Protein AF-A0A533WGG8-F1 (afdb_monomer_lite)

Foldseek 3Di:
DDDDDPPDDDAPPDPDDDPDVPVVCVVVVWDFCVVVVVLDPDDDPCRVVCVVGTDDPVVVLSVCLVVQHEDEAEDEDELPDADDPVNVVSLSVQQVSCVSHPRYAYEYEHAPVCCCVPPVQDPVSSVVSLVNSVVVSVVVPDDPVRYDYDYCVPPVVNVVVCVVCCVVADPVNCVVRHD

Radius of gyration: 18.45 Å; chains: 1; bounding box: 40×40×56 Å

Sequence (179 aa):
MEREEEGQRLD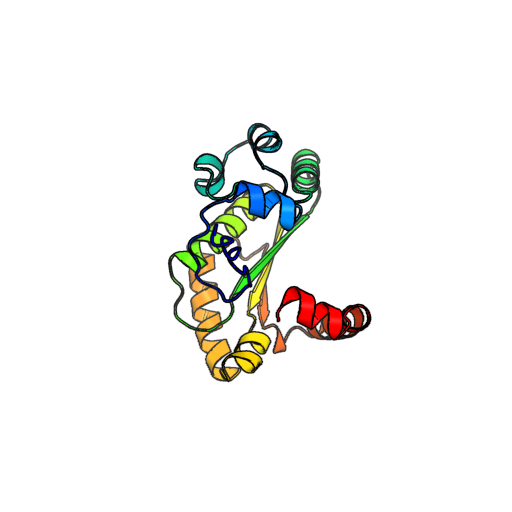PWGSGVIKDYGRLQSEFGIEGIDRLLPRFKKLSPHLSRGIDFGQRDLGRILDAVDSNKPFAVMSGIKPEGTFHLGNKMTADDMVFFQSLSGKTTVFYAIADVEAYCDNGISFQESSKMAVQNVADILALGLDPERTVAYMQSEEMRVMRLMTIFSRGITNNMLRAIYG

Structure (mmCIF, N/CA/C/O backbone):
data_AF-A0A533WGG8-F1
#
_entry.id   AF-A0A533WGG8-F1
#
loop_
_atom_site.group_PDB
_atom_site.id
_atom_site.type_symbol
_atom_site.label_atom_id
_atom_site.label_alt_id
_atom_site.label_comp_id
_atom_site.label_asym_id
_atom_site.label_entity_id
_atom_site.label_seq_id
_atom_site.pdbx_PDB_ins_code
_atom_site.Cartn_x
_atom_site.Cartn_y
_atom_site.Cartn_z
_atom_site.occupancy
_atom_site.B_iso_or_equiv
_atom_site.auth_seq_id
_atom_site.auth_comp_id
_atom_site.auth_asym_id
_atom_site.auth_atom_id
_atom_site.pdbx_PDB_model_num
ATOM 1 N N . MET A 1 1 ? -14.343 -26.532 -37.940 1.00 34.66 1 MET A N 1
ATOM 2 C CA . MET A 1 1 ? -13.031 -26.258 -37.323 1.00 34.66 1 MET A CA 1
ATOM 3 C C . MET A 1 1 ? -13.243 -25.105 -36.373 1.00 34.66 1 MET A C 1
ATOM 5 O O . MET A 1 1 ? -13.290 -23.959 -36.802 1.00 34.66 1 MET A O 1
ATOM 9 N N . GLU A 1 2 ? -13.536 -25.450 -35.126 1.00 34.50 2 GLU A N 1
ATOM 10 C CA . GLU A 1 2 ? -13.663 -24.503 -34.024 1.00 34.50 2 GLU A CA 1
ATOM 11 C C . GLU A 1 2 ? -12.277 -23.898 -33.788 1.00 34.50 2 GLU A C 1
ATOM 13 O O . GLU A 1 2 ? -11.296 -24.626 -33.644 1.00 34.50 2 GLU A O 1
ATOM 18 N N . ARG A 1 3 ? -12.172 -22.568 -33.862 1.00 35.09 3 ARG A N 1
ATOM 19 C CA . ARG A 1 3 ? -10.991 -21.866 -33.362 1.00 35.09 3 ARG A CA 1
ATOM 20 C C . ARG A 1 3 ? -11.066 -21.958 -31.846 1.00 35.09 3 ARG A C 1
ATOM 22 O O . ARG A 1 3 ? -12.004 -21.421 -31.266 1.00 35.09 3 ARG A O 1
ATOM 29 N N . GLU A 1 4 ? -10.110 -22.653 -31.244 1.00 37.16 4 GLU A N 1
ATOM 30 C CA . GLU A 1 4 ? -9.845 -22.561 -29.813 1.00 37.16 4 GLU A CA 1
ATOM 31 C C . GLU A 1 4 ? -9.681 -21.076 -29.460 1.00 37.16 4 GLU A C 1
ATOM 33 O O . GLU A 1 4 ? -8.875 -20.367 -30.068 1.00 37.16 4 GLU A O 1
ATOM 38 N N . GLU A 1 5 ? -10.510 -20.580 -28.542 1.00 41.66 5 GLU A N 1
ATOM 39 C CA . GLU A 1 5 ? -10.310 -19.267 -27.941 1.00 41.66 5 GLU A CA 1
ATOM 40 C C . GLU A 1 5 ? -8.980 -19.312 -27.184 1.00 41.66 5 GLU A C 1
ATOM 42 O O . GLU A 1 5 ? -8.877 -19.944 -26.132 1.00 41.66 5 GLU A O 1
ATOM 47 N N . GLU A 1 6 ? -7.944 -18.672 -27.734 1.00 44.72 6 GLU A N 1
ATOM 48 C CA . GLU A 1 6 ? -6.709 -18.396 -27.004 1.00 44.72 6 GLU A CA 1
ATOM 49 C C . GLU A 1 6 ? -7.085 -17.683 -25.699 1.00 44.72 6 GLU A C 1
ATOM 51 O O . GLU A 1 6 ? -7.556 -16.542 -25.701 1.00 44.72 6 GLU A O 1
ATOM 56 N N . GLY A 1 7 ? -6.938 -18.391 -24.575 1.00 50.72 7 GLY A N 1
ATOM 57 C CA . GLY A 1 7 ? -7.193 -17.839 -23.251 1.00 50.72 7 GLY A CA 1
ATOM 58 C C . GLY A 1 7 ? -6.365 -16.573 -23.058 1.00 50.72 7 GLY A C 1
ATOM 59 O O . GLY A 1 7 ? -5.171 -16.564 -23.358 1.00 50.72 7 GLY A O 1
ATOM 60 N N . GLN A 1 8 ? -7.001 -15.496 -22.587 1.00 57.56 8 GLN A N 1
ATOM 61 C CA . GLN A 1 8 ? -6.309 -14.238 -22.313 1.00 57.56 8 GLN A CA 1
ATOM 62 C C . GLN A 1 8 ? -5.118 -14.503 -21.387 1.00 57.56 8 GLN A C 1
ATOM 64 O O . GLN A 1 8 ? -5.293 -14.956 -20.258 1.00 57.56 8 GLN A O 1
ATOM 69 N N . ARG A 1 9 ? -3.905 -14.234 -21.881 1.00 57.06 9 ARG A N 1
ATOM 70 C CA . ARG A 1 9 ? -2.686 -14.278 -21.075 1.00 57.06 9 ARG A CA 1
ATOM 71 C C . ARG A 1 9 ? -2.754 -13.131 -20.070 1.00 57.06 9 ARG A C 1
ATOM 73 O O . ARG A 1 9 ? -2.824 -11.970 -20.466 1.00 57.06 9 ARG A O 1
ATOM 80 N N . LEU A 1 10 ? -2.795 -13.479 -18.789 1.00 58.72 10 LEU A N 1
ATOM 81 C CA . LEU A 1 10 ? -2.826 -12.537 -17.676 1.00 58.72 10 LEU A CA 1
ATOM 82 C C . LEU A 1 10 ? -1.419 -12.441 -17.094 1.00 58.72 10 LEU A C 1
ATOM 84 O O . LEU A 1 10 ? -0.864 -13.449 -16.661 1.00 58.72 10 LEU A O 1
ATOM 88 N N . ASP A 1 11 ? -0.854 -11.241 -17.092 1.00 63.72 11 ASP A N 1
ATOM 89 C CA . ASP A 1 11 ? 0.426 -10.936 -16.462 1.00 63.72 11 ASP A CA 1
ATOM 90 C C . ASP A 1 11 ? 0.361 -9.549 -15.787 1.00 63.72 11 ASP A C 1
ATOM 92 O O . ASP A 1 11 ? -0.557 -8.776 -16.079 1.00 63.72 11 ASP A O 1
ATOM 96 N N . PRO A 1 12 ? 1.285 -9.227 -14.861 1.00 53.12 12 PRO A N 1
ATOM 97 C CA . PRO A 1 12 ? 1.276 -7.958 -14.125 1.00 53.12 12 PRO A CA 1
ATOM 98 C C . PRO A 1 12 ? 1.412 -6.686 -14.980 1.00 53.12 12 PRO A C 1
ATOM 100 O O . PRO A 1 12 ? 1.181 -5.595 -14.461 1.00 53.12 12 PRO A O 1
ATOM 103 N N . TRP A 1 13 ? 1.783 -6.803 -16.259 1.00 56.91 13 TRP A N 1
ATOM 104 C CA . TRP A 1 13 ? 2.036 -5.680 -17.168 1.00 56.91 13 TRP A CA 1
ATOM 105 C C . TRP A 1 13 ? 1.001 -5.580 -18.308 1.00 56.91 13 TRP A C 1
ATOM 107 O O . TRP A 1 13 ? 0.988 -4.599 -19.056 1.00 56.91 13 TRP A O 1
ATOM 117 N N . GLY A 1 14 ? 0.120 -6.573 -18.452 1.00 52.94 14 GLY A N 1
ATOM 118 C CA . GLY A 1 14 ? -0.908 -6.650 -19.484 1.00 52.94 14 GLY A CA 1
ATOM 119 C C . GLY A 1 14 ? -2.149 -5.801 -19.181 1.00 52.94 14 GLY A C 1
ATOM 120 O O . GLY A 1 14 ? -2.666 -5.787 -18.069 1.00 52.94 14 GLY A O 1
ATOM 121 N N . SER A 1 15 ? -2.687 -5.124 -20.201 1.00 53.47 15 SER A N 1
ATOM 122 C CA . SER A 1 15 ? -3.882 -4.257 -20.116 1.00 53.47 15 SER A CA 1
ATOM 123 C C . SER A 1 15 ? -5.152 -4.879 -20.722 1.00 53.47 15 SER A C 1
ATOM 125 O O . SER A 1 15 ? -6.102 -4.176 -21.076 1.00 53.47 15 SER A O 1
ATOM 127 N N . GLY A 1 16 ? -5.178 -6.207 -20.880 1.00 56.03 16 GLY A N 1
ATOM 128 C CA . GLY A 1 16 ? -6.299 -6.924 -21.488 1.00 56.03 16 GLY A CA 1
ATOM 129 C C . GLY A 1 16 ? -7.607 -6.757 -20.708 1.00 56.03 16 GLY A C 1
ATOM 130 O O . GLY A 1 16 ? -7.638 -6.876 -19.486 1.00 56.03 16 GLY A O 1
ATOM 131 N N . VAL A 1 17 ? -8.716 -6.513 -21.417 1.00 55.19 17 VAL A N 1
ATOM 132 C CA . VAL A 1 17 ? -10.057 -6.458 -20.812 1.00 55.19 17 VAL A CA 1
ATOM 133 C C . VAL A 1 17 ? -10.456 -7.863 -20.363 1.00 55.19 17 VAL A C 1
ATOM 135 O O . VAL A 1 17 ? -10.825 -8.687 -21.202 1.00 55.19 17 VAL A O 1
ATOM 138 N N . ILE A 1 18 ? -10.393 -8.125 -19.057 1.00 62.53 18 ILE A N 1
ATOM 139 C CA . ILE A 1 18 ? -10.826 -9.387 -18.447 1.00 62.53 18 ILE A CA 1
ATOM 140 C C . ILE A 1 18 ? -12.335 -9.532 -18.648 1.00 62.53 18 ILE A C 1
ATOM 142 O O . ILE A 1 18 ? -13.117 -8.722 -18.154 1.00 62.53 18 ILE A O 1
ATOM 146 N N . LYS A 1 19 ? -12.753 -10.561 -19.389 1.00 62.44 19 LYS A N 1
ATOM 147 C CA . LYS A 1 19 ? -14.180 -10.845 -19.625 1.00 62.44 19 LYS A CA 1
ATOM 148 C C . LYS A 1 19 ? -14.774 -11.850 -18.639 1.00 62.44 19 LYS A C 1
ATOM 150 O O . LYS A 1 19 ? -15.984 -11.836 -18.439 1.00 62.44 19 LYS A O 1
ATOM 155 N N . ASP A 1 20 ? -13.943 -12.693 -18.026 1.00 75.38 20 ASP A N 1
ATOM 156 C CA . ASP A 1 20 ? -14.380 -13.751 -17.111 1.00 75.38 20 ASP A CA 1
ATOM 157 C C . ASP A 1 20 ? -13.583 -13.719 -15.799 1.00 75.38 20 ASP A C 1
ATOM 159 O O . ASP A 1 20 ? -12.520 -14.326 -15.653 1.00 75.38 20 ASP A O 1
ATOM 163 N N . TYR A 1 21 ? -14.121 -12.988 -14.823 1.00 72.88 21 TYR A N 1
ATOM 164 C CA . TYR A 1 21 ? -13.558 -12.911 -13.476 1.00 72.88 21 TYR A CA 1
ATOM 165 C C . TYR A 1 21 ? -13.711 -14.221 -12.684 1.00 72.88 21 TYR A C 1
ATOM 167 O O . TYR A 1 21 ? -12.917 -14.467 -11.777 1.00 72.88 21 TYR A O 1
ATOM 175 N N . GLY A 1 22 ? -14.681 -15.079 -13.025 1.00 73.25 22 GLY A N 1
ATOM 176 C CA . GLY A 1 22 ? -14.893 -16.361 -12.346 1.00 73.25 22 GLY A CA 1
ATOM 177 C C . GLY A 1 22 ? -13.788 -17.363 -12.676 1.00 73.25 22 GLY A C 1
ATOM 178 O O . GLY A 1 22 ? -13.237 -18.014 -11.785 1.00 73.25 22 GLY A O 1
ATOM 179 N N . ARG A 1 23 ? -13.382 -17.414 -13.948 1.00 77.06 23 ARG A N 1
ATOM 180 C CA . ARG A 1 23 ? -12.196 -18.165 -14.374 1.00 77.06 23 ARG A CA 1
ATOM 181 C C . ARG A 1 23 ? -10.938 -17.671 -13.654 1.00 77.06 23 ARG A C 1
ATOM 183 O O . ARG A 1 23 ? -10.202 -18.485 -13.098 1.00 77.06 23 ARG A O 1
ATOM 190 N N . LEU A 1 24 ? -10.749 -16.354 -13.578 1.00 76.38 24 LEU A N 1
ATOM 191 C CA . LEU A 1 24 ? -9.604 -15.722 -12.914 1.00 76.38 24 LEU A CA 1
ATOM 192 C C . LEU A 1 24 ? -9.538 -16.079 -11.420 1.00 76.38 24 LEU A C 1
ATOM 194 O O . LEU A 1 24 ? -8.477 -16.423 -10.905 1.00 76.38 24 LEU A O 1
ATOM 198 N N . GLN A 1 25 ? -10.681 -16.094 -10.732 1.00 79.94 25 GLN A N 1
ATOM 199 C CA . GLN A 1 25 ? -10.755 -16.541 -9.341 1.00 79.94 25 GLN A CA 1
ATOM 200 C C . GLN A 1 25 ? -10.288 -17.989 -9.165 1.00 79.94 25 GLN A C 1
ATOM 202 O O . GLN A 1 25 ? -9.516 -18.280 -8.250 1.00 79.94 25 GLN A O 1
ATOM 207 N N . SER A 1 26 ? -10.716 -18.887 -10.056 1.00 80.62 26 SER A N 1
ATOM 208 C CA . SER A 1 26 ? -10.339 -20.301 -9.990 1.00 80.62 26 SER A CA 1
ATOM 209 C C . SER A 1 26 ? -8.856 -20.539 -10.291 1.00 80.62 26 SER A C 1
ATOM 211 O O . SER A 1 26 ? -8.200 -21.276 -9.557 1.00 80.62 26 SER A O 1
ATOM 213 N N . GLU A 1 27 ? -8.308 -19.877 -11.314 1.00 82.75 27 GLU A N 1
ATOM 214 C CA . GLU A 1 27 ? -6.916 -20.052 -11.743 1.00 82.75 27 GLU A CA 1
ATOM 215 C C . GLU A 1 27 ? -5.931 -19.475 -10.720 1.00 82.75 27 GLU A C 1
ATOM 217 O O . GLU A 1 27 ? -4.918 -20.100 -10.409 1.00 82.75 27 GLU A O 1
ATOM 222 N N . PHE A 1 28 ? -6.247 -18.313 -10.142 1.00 83.25 28 PHE A N 1
ATOM 223 C CA . PHE A 1 28 ? -5.375 -17.644 -9.176 1.00 83.25 28 PHE A CA 1
ATOM 224 C C . PHE A 1 28 ? -5.661 -18.028 -7.721 1.00 83.25 28 PHE A C 1
ATOM 226 O O . PHE A 1 28 ? -4.972 -17.536 -6.826 1.00 83.25 28 PHE A O 1
ATOM 233 N N . GLY A 1 29 ? -6.645 -18.897 -7.455 1.00 85.75 29 GLY A N 1
ATOM 234 C CA . GLY A 1 29 ? -7.040 -19.287 -6.099 1.00 85.75 29 GLY A CA 1
ATOM 235 C C . GLY A 1 29 ? -7.467 -18.082 -5.258 1.00 85.75 29 GLY A C 1
ATOM 236 O O . GLY A 1 29 ? -6.942 -17.872 -4.158 1.00 85.75 29 GLY A O 1
ATOM 237 N N . ILE A 1 30 ? -8.334 -17.244 -5.827 1.00 90.56 30 ILE A N 1
ATOM 238 C CA . ILE A 1 30 ? -8.921 -16.060 -5.195 1.00 90.56 30 ILE A CA 1
ATOM 239 C C . ILE A 1 30 ? -10.349 -16.416 -4.791 1.00 90.56 30 ILE A C 1
ATOM 241 O O . ILE A 1 30 ? -11.155 -16.846 -5.613 1.00 90.56 30 ILE A O 1
ATOM 245 N N . GLU A 1 31 ? -10.674 -16.225 -3.520 1.00 92.50 31 GLU A N 1
ATOM 246 C CA . GLU A 1 31 ? -12.014 -16.472 -3.001 1.00 92.50 31 GLU A CA 1
ATOM 247 C C . GLU A 1 31 ? -12.896 -15.232 -3.172 1.00 92.50 31 GLU A C 1
ATOM 249 O O . GLU A 1 31 ? -12.423 -14.102 -3.058 1.00 92.50 31 GLU A O 1
ATOM 254 N N . GLY A 1 32 ? -14.196 -15.429 -3.396 1.00 92.69 32 GLY A N 1
ATOM 255 C CA . GLY A 1 32 ? -15.164 -14.333 -3.390 1.00 92.69 32 GLY A CA 1
ATOM 256 C C . GLY A 1 32 ? -15.296 -13.694 -2.005 1.00 92.69 32 GLY A C 1
ATOM 257 O O . GLY A 1 32 ? -15.263 -14.378 -0.976 1.00 92.69 32 GLY A O 1
ATOM 258 N N . ILE A 1 33 ? -15.463 -12.374 -1.969 1.00 94.44 33 ILE A N 1
ATOM 259 C CA . ILE A 1 33 ? -15.568 -11.620 -0.714 1.00 94.44 33 ILE A CA 1
ATOM 260 C C . ILE A 1 33 ? -16.970 -11.652 -0.086 1.00 94.44 33 ILE A C 1
ATOM 262 O O . ILE A 1 33 ? -17.119 -11.287 1.079 1.00 94.44 33 ILE A O 1
ATOM 266 N N . ASP A 1 34 ? -17.997 -12.118 -0.809 1.00 93.31 34 ASP A N 1
ATOM 267 C CA . ASP A 1 34 ? -19.417 -12.002 -0.432 1.00 93.31 34 ASP A CA 1
ATOM 268 C C . ASP A 1 34 ? -19.722 -12.492 0.988 1.00 93.31 34 ASP A C 1
ATOM 270 O O . ASP A 1 34 ? -20.477 -11.868 1.733 1.00 93.31 34 ASP A O 1
ATOM 274 N N . ARG A 1 35 ? -19.084 -13.595 1.400 1.00 94.50 35 ARG A N 1
ATOM 275 C CA . ARG A 1 35 ? -19.265 -14.192 2.735 1.00 94.50 35 ARG A CA 1
ATOM 276 C C . ARG A 1 35 ? -18.703 -13.328 3.865 1.00 94.50 35 ARG A C 1
ATOM 278 O O . ARG A 1 35 ? -19.107 -13.492 5.013 1.00 94.50 35 ARG A O 1
ATOM 285 N N . LEU A 1 36 ? -17.763 -12.439 3.556 1.00 96.25 36 LEU A N 1
ATOM 286 C CA . LEU A 1 36 ? -17.097 -11.562 4.515 1.00 96.25 36 LEU A CA 1
ATOM 287 C C . LEU A 1 36 ? -17.729 -10.168 4.573 1.00 96.25 36 LEU A C 1
ATOM 289 O O . LEU A 1 36 ? -17.598 -9.513 5.605 1.00 96.25 36 LEU A O 1
ATOM 293 N N . LEU A 1 37 ? -18.446 -9.725 3.531 1.00 96.19 37 LEU A N 1
ATOM 294 C CA . LEU A 1 37 ? -19.082 -8.399 3.494 1.00 96.19 37 LEU A CA 1
ATOM 295 C C . LEU A 1 37 ? -19.929 -8.088 4.747 1.00 96.19 37 LEU A C 1
ATOM 297 O O . LEU A 1 37 ? -19.756 -7.001 5.301 1.00 96.19 37 LEU A O 1
ATOM 301 N N . PRO A 1 38 ? -20.764 -9.010 5.278 1.00 96.50 38 PRO A N 1
ATOM 302 C CA . PRO A 1 38 ? -21.565 -8.735 6.475 1.00 96.50 38 PRO A CA 1
ATOM 303 C C . PRO A 1 38 ? -20.751 -8.512 7.757 1.00 96.50 38 PRO A C 1
ATOM 305 O O . PRO A 1 38 ? -21.294 -8.012 8.739 1.00 96.50 38 PRO A O 1
ATOM 308 N N . ARG A 1 39 ? -19.465 -8.892 7.783 1.00 95.94 39 ARG A N 1
ATOM 309 C CA . ARG A 1 39 ? -18.590 -8.687 8.949 1.00 95.94 39 ARG A CA 1
ATOM 310 C C . ARG A 1 39 ? -18.077 -7.251 9.057 1.00 95.94 39 ARG A C 1
ATOM 312 O O . ARG A 1 39 ? -17.678 -6.827 10.138 1.00 95.94 39 ARG A O 1
ATOM 319 N N . PHE A 1 40 ? -18.071 -6.489 7.964 1.00 96.06 40 PHE A N 1
ATOM 320 C CA . PHE A 1 40 ? -17.633 -5.099 8.000 1.00 96.06 40 PHE A CA 1
ATOM 321 C C . PHE A 1 40 ? -18.701 -4.215 8.648 1.00 96.06 40 PHE A C 1
ATOM 323 O O . PHE A 1 40 ? -19.843 -4.165 8.200 1.00 96.06 40 PHE A O 1
ATOM 330 N N . LYS A 1 41 ? -18.308 -3.422 9.652 1.00 92.31 41 LYS A N 1
ATOM 331 C CA . LYS A 1 41 ? -19.193 -2.402 10.254 1.00 92.31 41 LYS A CA 1
ATOM 332 C C . LYS A 1 41 ? -19.612 -1.324 9.249 1.00 92.31 41 LYS A C 1
ATOM 334 O O . LYS A 1 41 ? -20.688 -0.747 9.366 1.00 92.31 41 LYS A O 1
ATOM 339 N N . LYS A 1 42 ? -18.734 -1.030 8.289 1.00 94.75 42 LYS A N 1
ATOM 340 C CA . LYS A 1 42 ? -18.945 -0.097 7.183 1.00 94.75 42 LYS A CA 1
ATOM 341 C C . LYS A 1 42 ? -18.147 -0.595 5.985 1.00 94.75 42 LYS A C 1
ATOM 343 O O . LYS A 1 42 ? -16.967 -0.901 6.131 1.00 94.75 42 LYS A O 1
ATOM 348 N N . LEU A 1 43 ? -18.781 -0.648 4.820 1.00 96.56 43 LEU A N 1
ATOM 349 C CA . LEU A 1 43 ? -18.121 -1.015 3.570 1.00 96.56 43 LEU A CA 1
ATOM 350 C C . LEU A 1 43 ? -17.458 0.204 2.925 1.00 96.56 43 LEU A C 1
ATOM 352 O O . LEU A 1 43 ? -17.992 1.317 2.991 1.00 96.56 43 LEU A O 1
ATOM 356 N N . SER A 1 44 ? -16.313 -0.014 2.275 1.00 96.81 44 SER A N 1
ATOM 357 C CA . SER A 1 44 ? -15.738 0.972 1.364 1.00 96.81 44 SER A CA 1
ATOM 358 C C . SER A 1 44 ? -16.616 1.105 0.107 1.00 96.81 44 SER A C 1
ATOM 360 O O . SER A 1 44 ? -17.405 0.203 -0.219 1.00 96.81 44 SER A O 1
ATOM 362 N N . PRO A 1 45 ? -16.499 2.211 -0.646 1.00 95.75 45 PRO A N 1
ATOM 363 C CA . PRO A 1 45 ? -17.141 2.326 -1.951 1.00 95.75 45 PRO A CA 1
ATOM 364 C C . PRO A 1 45 ? -16.726 1.221 -2.934 1.00 95.75 45 PRO A C 1
ATOM 366 O O . PRO A 1 45 ? -17.531 0.856 -3.786 1.00 95.75 45 PRO A O 1
ATOM 369 N N . HIS A 1 46 ? -15.509 0.681 -2.815 1.00 96.31 46 HIS A N 1
ATOM 370 C CA . HIS A 1 46 ? -15.018 -0.399 -3.672 1.00 96.31 46 HIS A CA 1
ATOM 371 C C . HIS A 1 46 ? -15.662 -1.743 -3.324 1.00 96.31 46 HIS A C 1
ATOM 373 O O . HIS A 1 46 ? -16.209 -2.405 -4.206 1.00 96.31 46 HIS A O 1
ATOM 379 N N . LEU A 1 47 ? -15.727 -2.083 -2.034 1.00 96.25 47 LEU A N 1
ATOM 380 C CA . LEU A 1 47 ? -16.389 -3.298 -1.553 1.00 96.25 47 LEU A CA 1
ATOM 381 C C . LEU A 1 47 ? -17.891 -3.287 -1.855 1.00 96.25 47 LEU A C 1
ATOM 383 O O . LEU A 1 47 ? -18.442 -4.250 -2.377 1.00 96.25 47 LEU A O 1
ATOM 387 N N . SER A 1 48 ? -18.570 -2.174 -1.561 1.00 95.62 48 SER A N 1
ATOM 388 C CA . SER A 1 48 ? -20.027 -2.061 -1.749 1.00 95.62 48 SER A CA 1
ATOM 389 C C . SER A 1 48 ? -20.478 -2.088 -3.213 1.00 95.62 48 SER A C 1
ATOM 391 O O . SER A 1 48 ? -21.641 -2.384 -3.478 1.00 95.62 48 SER A O 1
ATOM 393 N N . ARG A 1 49 ? -19.583 -1.786 -4.161 1.00 95.12 49 ARG A N 1
ATOM 394 C CA . ARG A 1 49 ? -19.866 -1.793 -5.606 1.00 95.12 49 ARG A CA 1
ATOM 395 C C . ARG A 1 49 ? -19.311 -3.020 -6.330 1.00 95.12 49 ARG A C 1
ATOM 397 O O . ARG A 1 49 ? -19.440 -3.088 -7.548 1.00 95.12 49 ARG A O 1
ATOM 404 N N . GLY A 1 50 ? -18.699 -3.960 -5.608 1.00 92.06 50 GLY A N 1
ATOM 405 C CA . GLY A 1 50 ? -18.081 -5.151 -6.196 1.00 92.06 50 GLY A CA 1
ATOM 406 C C . GLY A 1 50 ? -16.838 -4.854 -7.041 1.00 92.06 50 GLY A C 1
ATOM 407 O O . GLY A 1 50 ? -16.512 -5.636 -7.927 1.00 92.06 50 GLY A O 1
ATOM 408 N N . ILE A 1 51 ? -16.163 -3.727 -6.790 1.00 92.94 51 ILE A N 1
ATOM 409 C CA . ILE A 1 51 ? -14.856 -3.420 -7.391 1.00 92.94 51 ILE A CA 1
ATOM 410 C C . ILE A 1 51 ? -13.797 -4.323 -6.747 1.00 92.94 51 ILE A C 1
ATOM 412 O O . ILE A 1 51 ? -13.053 -5.000 -7.451 1.00 92.94 51 ILE A O 1
ATOM 416 N N . ASP A 1 52 ? -13.821 -4.413 -5.416 1.00 94.44 52 ASP A N 1
ATOM 417 C CA . ASP A 1 52 ? -13.037 -5.382 -4.653 1.00 94.44 52 ASP A CA 1
ATOM 418 C C . ASP A 1 52 ? -13.886 -6.634 -4.437 1.00 94.44 52 ASP A C 1
ATOM 420 O O . ASP A 1 52 ? -14.652 -6.727 -3.478 1.00 94.44 52 ASP A O 1
ATOM 424 N N . PHE A 1 53 ? -13.800 -7.587 -5.363 1.00 91.62 53 PHE A N 1
ATOM 425 C CA . PHE A 1 53 ? -14.632 -8.799 -5.354 1.00 91.62 53 PHE A CA 1
ATOM 426 C C . PHE A 1 53 ? -13.889 -10.055 -4.867 1.00 91.62 53 PHE A C 1
ATOM 428 O O . PHE A 1 53 ? -14.520 -11.070 -4.562 1.00 91.62 53 PHE A O 1
ATOM 435 N N . GLY A 1 54 ? -12.556 -10.010 -4.805 1.00 92.69 54 GLY A N 1
ATOM 436 C CA . GLY A 1 54 ? -11.695 -11.158 -4.527 1.00 92.69 54 GLY A CA 1
ATOM 437 C C . GLY A 1 54 ? -10.817 -10.973 -3.292 1.00 92.69 54 GLY A C 1
ATOM 438 O O . GLY A 1 54 ? -10.355 -9.872 -3.009 1.00 92.69 54 GLY A O 1
ATOM 439 N N . GLN A 1 55 ? -10.563 -12.055 -2.557 1.00 94.69 55 GLN A N 1
ATOM 440 C CA . GLN A 1 55 ? -9.728 -12.046 -1.358 1.00 94.69 55 GLN A CA 1
ATOM 441 C C . GLN A 1 55 ? -8.962 -13.359 -1.150 1.00 94.69 55 GLN A C 1
ATOM 443 O O . GLN A 1 55 ? -9.306 -14.401 -1.712 1.00 94.69 55 GLN A O 1
ATOM 448 N N . ARG A 1 56 ? -7.934 -13.307 -0.298 1.00 95.56 56 ARG A N 1
ATOM 449 C CA . ARG A 1 56 ? -7.2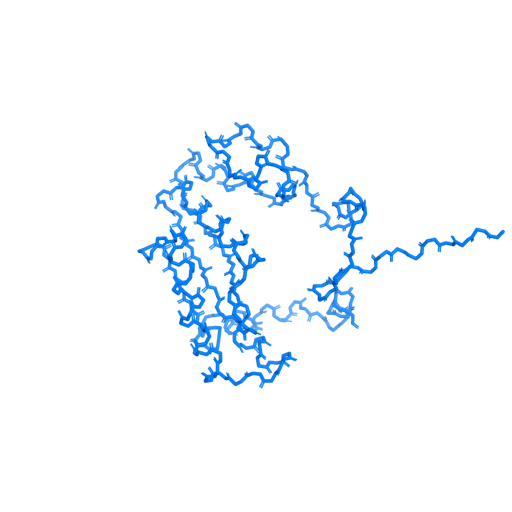69 -14.483 0.275 1.00 95.56 56 ARG A CA 1
ATOM 450 C C . ARG A 1 56 ? -7.012 -14.249 1.758 1.00 95.56 56 ARG A C 1
ATOM 452 O O . ARG A 1 56 ? -6.380 -13.260 2.117 1.00 95.56 56 ARG A O 1
ATOM 459 N N . ASP A 1 57 ? -7.474 -15.169 2.605 1.00 95.69 57 ASP A N 1
ATOM 460 C CA . ASP A 1 57 ? -7.295 -15.128 4.065 1.00 95.69 57 ASP A CA 1
ATOM 461 C C . ASP A 1 57 ? -7.770 -13.816 4.746 1.00 95.69 57 ASP A C 1
ATOM 463 O O . ASP A 1 57 ? -7.420 -13.549 5.899 1.00 95.69 57 ASP A O 1
ATOM 467 N N . LEU A 1 58 ? -8.625 -13.011 4.099 1.00 96.81 58 LEU A N 1
ATOM 468 C CA . LEU A 1 58 ? -9.100 -11.727 4.640 1.00 96.81 58 LEU A CA 1
ATOM 469 C C . LEU A 1 58 ? -9.875 -11.900 5.954 1.00 96.81 58 LEU A C 1
ATOM 471 O O . LEU A 1 58 ? -9.852 -11.024 6.819 1.00 96.81 58 LEU A O 1
ATOM 475 N N . GLY A 1 59 ? -10.488 -13.070 6.150 1.00 96.94 59 GLY A N 1
ATOM 476 C CA . GLY A 1 59 ? -11.106 -13.456 7.416 1.00 96.94 59 GLY A CA 1
ATOM 477 C C . GLY A 1 59 ? -10.164 -13.318 8.617 1.00 96.94 59 GLY A C 1
ATOM 478 O O . GLY A 1 59 ? -10.605 -12.844 9.657 1.00 96.94 59 GLY A O 1
ATOM 479 N N . ARG A 1 60 ? -8.861 -13.607 8.468 1.00 97.19 60 ARG A N 1
ATOM 480 C CA . ARG A 1 60 ? -7.873 -13.471 9.558 1.00 97.19 60 ARG A CA 1
ATOM 481 C C . ARG A 1 60 ? -7.668 -12.020 9.979 1.00 97.19 60 ARG A C 1
ATOM 483 O O . ARG A 1 60 ? -7.456 -11.740 11.157 1.00 97.19 60 ARG A O 1
ATOM 490 N N . ILE A 1 61 ? -7.729 -11.099 9.019 1.00 97.44 61 ILE A N 1
ATOM 491 C CA . ILE A 1 61 ? -7.646 -9.662 9.288 1.00 97.44 61 ILE A CA 1
ATOM 492 C C . ILE A 1 61 ? -8.908 -9.202 10.012 1.00 97.44 61 ILE A C 1
ATOM 494 O O . ILE A 1 61 ? -8.812 -8.501 11.015 1.00 97.44 61 ILE A O 1
ATOM 498 N N . LEU A 1 62 ? -10.084 -9.655 9.574 1.00 97.44 62 LEU A N 1
ATOM 499 C CA . LEU A 1 62 ? -11.345 -9.344 10.250 1.00 97.44 62 LEU A CA 1
ATOM 500 C C . LEU A 1 62 ? -11.400 -9.932 11.668 1.00 97.44 62 LEU A C 1
ATOM 502 O O . LEU A 1 62 ? -11.836 -9.249 12.587 1.00 97.44 62 LEU A O 1
ATOM 506 N N . ASP A 1 63 ? -10.863 -11.134 11.889 1.00 97.94 63 ASP A N 1
ATOM 507 C CA . ASP A 1 63 ? -10.722 -11.717 13.229 1.00 97.94 63 ASP A CA 1
ATOM 508 C C . ASP A 1 63 ? -9.795 -10.875 14.121 1.00 97.94 63 ASP A C 1
ATOM 510 O O . ASP A 1 63 ? -10.053 -10.707 15.319 1.00 97.94 63 ASP A O 1
ATOM 514 N N . ALA A 1 64 ? -8.717 -10.322 13.551 1.00 97.81 64 ALA A N 1
ATOM 515 C CA . ALA A 1 64 ? -7.821 -9.410 14.254 1.00 97.81 64 ALA A CA 1
ATOM 516 C C . ALA A 1 64 ? -8.516 -8.082 14.595 1.00 97.81 64 ALA A C 1
ATOM 518 O O . ALA A 1 64 ? -8.359 -7.600 15.717 1.00 97.81 64 ALA A O 1
ATOM 519 N N . VAL A 1 65 ? -9.323 -7.533 13.681 1.00 97.31 65 VAL A N 1
ATOM 520 C CA . VAL A 1 65 ? -10.160 -6.347 13.925 1.00 97.31 65 VAL A CA 1
ATOM 521 C C . VAL A 1 65 ? -11.146 -6.615 15.065 1.00 97.31 65 VAL A C 1
ATOM 523 O O . VAL A 1 65 ? -11.165 -5.863 16.041 1.00 97.31 65 VAL A O 1
ATOM 526 N N . ASP A 1 66 ? -11.898 -7.716 14.996 1.00 96.38 66 ASP A N 1
ATOM 527 C CA . ASP A 1 66 ? -12.905 -8.091 15.997 1.00 96.38 66 ASP A CA 1
ATOM 528 C C . ASP A 1 66 ? -12.279 -8.331 17.379 1.00 96.38 66 ASP A C 1
ATOM 530 O O . ASP A 1 66 ? -12.838 -7.947 18.406 1.00 96.38 66 ASP A O 1
ATOM 534 N N . SER A 1 67 ? -11.074 -8.906 17.407 1.00 96.94 67 SER A N 1
ATOM 535 C CA . SER A 1 67 ? -10.319 -9.178 18.637 1.00 96.94 67 SER A CA 1
ATOM 536 C C . SER A 1 67 ? -9.437 -8.010 19.100 1.00 96.94 67 SER A C 1
ATOM 538 O O . SER A 1 67 ? -8.662 -8.176 20.045 1.00 96.94 67 SER A O 1
ATOM 540 N N . ASN A 1 68 ? -9.491 -6.850 18.434 1.00 96.38 68 ASN A N 1
ATOM 541 C CA . ASN A 1 68 ? -8.619 -5.697 18.685 1.00 96.38 68 ASN A CA 1
ATOM 542 C C . ASN A 1 68 ? -7.118 -6.072 18.764 1.00 96.38 68 ASN A C 1
ATOM 544 O O . ASN A 1 68 ? -6.388 -5.650 19.672 1.00 96.38 68 ASN A O 1
ATOM 548 N N . LYS A 1 69 ? -6.656 -6.906 17.829 1.00 98.25 69 LYS A N 1
ATOM 549 C CA . LYS A 1 69 ? -5.253 -7.297 17.639 1.00 98.25 69 LYS A CA 1
ATOM 550 C C . LYS A 1 69 ? -4.608 -6.441 16.539 1.00 98.25 69 LYS A C 1
ATOM 552 O O . LYS A 1 69 ? -5.309 -5.984 15.638 1.00 98.25 69 LYS A O 1
ATOM 557 N N . PRO A 1 70 ? -3.288 -6.192 16.611 1.00 98.00 70 PRO A N 1
ATOM 558 C CA . PRO A 1 70 ? -2.588 -5.473 15.555 1.00 98.00 70 PRO A CA 1
ATOM 559 C C . PRO A 1 70 ? -2.549 -6.295 14.262 1.00 98.00 70 PRO A C 1
ATOM 561 O O . PRO A 1 70 ? -2.423 -7.521 14.299 1.00 98.00 70 PRO A O 1
ATOM 564 N N . PHE A 1 71 ? -2.610 -5.603 13.129 1.00 98.38 71 PHE A N 1
ATOM 565 C CA . PHE A 1 71 ? -2.335 -6.144 11.801 1.00 98.38 71 PHE A CA 1
ATOM 566 C C . PHE A 1 71 ? -1.685 -5.057 10.938 1.00 98.38 71 PHE A C 1
ATOM 568 O O . PHE A 1 71 ? -1.707 -3.875 11.291 1.00 98.38 71 PHE A O 1
ATOM 575 N N . ALA A 1 72 ? -1.084 -5.464 9.824 1.00 98.25 72 ALA A N 1
ATOM 576 C CA . ALA A 1 72 ? -0.429 -4.552 8.901 1.00 98.25 72 ALA A CA 1
ATOM 577 C C . ALA A 1 72 ? -1.184 -4.479 7.574 1.00 98.25 72 ALA A C 1
ATOM 579 O O . ALA A 1 72 ? -1.695 -5.488 7.089 1.00 98.25 72 ALA A O 1
ATOM 580 N N . VAL A 1 73 ? -1.210 -3.290 6.985 1.00 98.44 73 VAL A N 1
ATOM 581 C CA . VAL A 1 73 ? -1.612 -3.062 5.595 1.00 98.44 73 VAL A CA 1
ATOM 582 C C . VAL A 1 73 ? -0.351 -2.709 4.832 1.00 98.44 73 VAL A C 1
ATOM 584 O O . VAL A 1 73 ? 0.407 -1.848 5.270 1.00 98.44 73 VAL A O 1
ATOM 587 N N . MET A 1 74 ? -0.102 -3.369 3.709 1.00 97.69 74 MET A N 1
ATOM 588 C CA . MET A 1 74 ? 1.076 -3.098 2.897 1.00 97.69 74 MET A CA 1
ATOM 589 C C . MET A 1 74 ? 0.678 -2.996 1.436 1.00 97.69 74 MET A C 1
ATOM 591 O O . MET A 1 74 ? 0.048 -3.898 0.894 1.00 97.69 74 MET A O 1
ATOM 595 N N . SER A 1 75 ? 1.074 -1.893 0.822 1.00 97.38 75 SER A N 1
ATOM 596 C CA . SER A 1 75 ? 1.097 -1.715 -0.623 1.00 97.38 75 SER A CA 1
ATOM 597 C C . SER A 1 75 ? 2.140 -0.641 -0.930 1.00 97.38 75 SER A C 1
ATOM 599 O O . SER A 1 75 ? 2.944 -0.271 -0.068 1.00 97.38 75 SER A O 1
ATOM 601 N N . GLY A 1 76 ? 2.173 -0.148 -2.153 1.00 95.19 76 GLY A N 1
ATOM 602 C CA . GLY A 1 76 ? 3.170 0.817 -2.560 1.00 95.19 76 GLY A CA 1
ATOM 603 C C . GLY A 1 76 ? 2.874 1.412 -3.915 1.00 95.19 76 GLY A C 1
ATOM 604 O O . GLY A 1 76 ? 1.798 1.225 -4.481 1.00 95.19 76 GLY A O 1
ATOM 605 N N . ILE A 1 77 ? 3.862 2.129 -4.425 1.00 96.12 77 ILE A N 1
ATOM 606 C CA . ILE A 1 77 ? 3.815 2.737 -5.742 1.00 96.12 77 ILE A CA 1
ATOM 607 C C . ILE A 1 77 ? 5.176 2.610 -6.414 1.00 96.12 77 ILE A C 1
ATOM 609 O O . ILE A 1 77 ? 6.216 2.872 -5.801 1.00 96.12 77 ILE A O 1
ATOM 613 N N . LYS A 1 78 ? 5.166 2.227 -7.691 1.00 95.81 78 LYS A N 1
ATOM 614 C CA . LYS A 1 78 ? 6.331 2.364 -8.559 1.00 95.81 78 LYS A CA 1
ATOM 615 C C . LYS A 1 78 ? 6.384 3.813 -9.062 1.00 95.81 78 LYS A C 1
ATOM 617 O O . LYS A 1 78 ? 5.403 4.277 -9.649 1.00 95.81 78 LYS A O 1
ATOM 622 N N . PRO A 1 79 ? 7.476 4.557 -8.834 1.00 90.06 79 PRO A N 1
ATOM 623 C CA . PRO A 1 79 ? 7.593 5.935 -9.299 1.00 90.06 79 PRO A CA 1
ATOM 624 C C . PRO A 1 79 ? 7.834 5.979 -10.819 1.00 90.06 79 PRO A C 1
ATOM 626 O O . PRO A 1 79 ? 8.970 6.056 -11.270 1.00 90.06 79 PRO A O 1
ATOM 629 N N . GLU A 1 80 ? 6.758 5.920 -11.608 1.00 86.38 80 GLU A N 1
ATOM 630 C CA . GLU A 1 80 ? 6.798 5.948 -13.087 1.00 86.38 80 GLU A CA 1
ATOM 631 C C . GLU A 1 80 ? 5.983 7.113 -13.688 1.00 86.38 80 GLU A C 1
ATOM 633 O O . GLU A 1 80 ? 5.794 7.216 -14.897 1.00 86.38 80 GLU A O 1
ATOM 638 N N . GLY A 1 81 ? 5.482 8.028 -12.857 1.00 82.88 81 GLY A N 1
ATOM 639 C CA . GLY A 1 81 ? 4.704 9.163 -13.337 1.00 82.88 81 GLY A CA 1
ATOM 640 C C . GLY A 1 81 ? 3.888 9.854 -12.256 1.00 82.88 81 GLY A C 1
ATOM 641 O O . GLY A 1 81 ? 4.125 9.702 -11.056 1.00 82.88 81 GLY A O 1
ATOM 642 N N . THR A 1 82 ? 2.925 10.655 -12.708 1.00 87.25 82 THR A N 1
ATOM 643 C CA . THR A 1 82 ? 2.012 11.393 -11.833 1.00 87.25 82 THR A CA 1
ATOM 644 C C . THR A 1 82 ? 0.963 10.466 -11.231 1.00 87.25 82 THR A C 1
ATOM 646 O O . THR A 1 82 ? 0.417 9.596 -11.912 1.00 87.25 82 THR A O 1
ATOM 649 N N . PHE A 1 83 ? 0.634 10.698 -9.961 1.00 93.88 83 PHE A N 1
ATOM 650 C CA . PHE A 1 83 ? -0.444 10.003 -9.277 1.00 93.88 83 PHE A CA 1
ATOM 651 C C . PHE A 1 83 ? -1.780 10.204 -10.013 1.00 93.88 83 PHE A C 1
ATOM 653 O O . PHE A 1 83 ? -2.221 11.332 -10.234 1.00 93.88 83 PHE A O 1
ATOM 660 N N . HIS A 1 84 ? -2.436 9.110 -10.403 1.00 93.31 84 HIS A N 1
ATOM 661 C CA . HIS A 1 84 ? -3.692 9.139 -11.161 1.00 93.31 84 HIS A CA 1
ATOM 662 C C . HIS A 1 84 ? -4.789 8.297 -10.497 1.00 93.31 84 HIS A C 1
ATOM 664 O O . HIS A 1 84 ? -4.574 7.657 -9.470 1.00 93.31 84 HIS A O 1
ATOM 670 N N . LEU A 1 85 ? -5.978 8.238 -11.110 1.00 93.50 85 LEU A N 1
ATOM 671 C CA . LEU A 1 85 ? -7.144 7.545 -10.540 1.00 93.50 85 LEU A CA 1
ATOM 672 C C . LEU A 1 85 ? -6.918 6.048 -10.281 1.00 93.50 85 LEU A C 1
ATOM 674 O O . LEU A 1 85 ? -7.420 5.542 -9.287 1.00 93.50 85 LEU A O 1
ATOM 678 N N . GLY A 1 86 ? -6.123 5.361 -11.107 1.00 91.00 86 GLY A N 1
ATOM 679 C CA . GLY A 1 86 ? -5.686 3.988 -10.808 1.00 91.00 86 GLY A CA 1
ATOM 680 C C . GLY A 1 86 ? -4.944 3.874 -9.466 1.00 91.00 86 GLY A C 1
ATOM 681 O O . GLY A 1 86 ? -5.348 3.096 -8.612 1.00 91.00 86 GLY A O 1
ATOM 682 N N . ASN A 1 87 ? -3.935 4.718 -9.225 1.00 94.69 87 ASN A N 1
ATOM 683 C CA . ASN A 1 87 ? -3.194 4.750 -7.955 1.00 94.69 87 ASN A CA 1
ATOM 684 C C . ASN A 1 87 ? -4.101 5.127 -6.777 1.00 94.69 87 ASN A C 1
ATOM 686 O O . ASN A 1 87 ? -3.953 4.600 -5.675 1.00 94.69 87 ASN A O 1
ATOM 690 N N . LYS A 1 88 ? -5.078 6.010 -7.027 1.00 96.06 88 LYS A N 1
ATOM 691 C CA . LYS A 1 88 ? -6.079 6.397 -6.031 1.00 96.06 88 LYS A CA 1
ATOM 692 C C . LYS A 1 88 ? -6.871 5.194 -5.521 1.00 96.06 88 LYS A C 1
ATOM 694 O O . LYS A 1 88 ? -7.160 5.163 -4.334 1.00 96.06 88 LYS A O 1
ATOM 699 N N . MET A 1 89 ? -7.201 4.220 -6.373 1.00 96.00 89 MET A N 1
ATOM 700 C CA . MET A 1 89 ? -7.975 3.051 -5.942 1.00 96.00 89 MET A CA 1
ATOM 701 C C . MET A 1 89 ? -7.244 2.285 -4.835 1.00 96.00 89 MET A C 1
ATOM 703 O O . MET A 1 89 ? -7.768 2.152 -3.733 1.00 96.00 89 MET A O 1
ATOM 707 N N . THR A 1 90 ? -5.986 1.915 -5.080 1.00 96.06 90 THR A N 1
ATOM 708 C CA . THR A 1 90 ? -5.139 1.247 -4.083 1.00 96.06 90 THR A CA 1
ATOM 709 C C . THR A 1 90 ? -4.954 2.099 -2.825 1.00 96.06 90 THR A C 1
ATOM 711 O O . THR A 1 90 ? -5.004 1.581 -1.711 1.00 96.06 90 THR A O 1
ATOM 714 N N . ALA A 1 91 ? -4.756 3.412 -2.977 1.00 97.75 91 ALA A N 1
ATOM 715 C CA . ALA A 1 91 ? -4.619 4.326 -1.845 1.00 97.75 91 ALA A CA 1
ATOM 716 C C . ALA A 1 91 ? -5.890 4.397 -0.980 1.00 97.75 91 ALA A C 1
ATOM 718 O O . ALA A 1 91 ? -5.792 4.340 0.245 1.00 97.75 91 ALA A O 1
ATOM 719 N N . ASP A 1 92 ? -7.073 4.472 -1.596 1.00 98.12 92 ASP A N 1
ATOM 720 C CA . ASP A 1 92 ? -8.354 4.462 -0.885 1.00 98.12 92 ASP A CA 1
ATOM 721 C C . ASP A 1 92 ? -8.516 3.170 -0.069 1.00 98.12 92 ASP A C 1
ATOM 723 O O . ASP A 1 92 ? -8.980 3.224 1.073 1.00 98.12 92 ASP A O 1
ATOM 727 N N . ASP A 1 93 ? -8.085 2.024 -0.605 1.00 97.88 93 ASP A N 1
ATOM 728 C CA . ASP A 1 93 ? -8.138 0.748 0.114 1.00 97.88 93 ASP A CA 1
ATOM 729 C C . ASP A 1 93 ? -7.162 0.723 1.288 1.00 97.88 93 ASP A C 1
ATOM 731 O O . ASP A 1 93 ? -7.529 0.302 2.388 1.00 97.88 93 ASP A O 1
ATOM 735 N N . MET A 1 94 ? -5.944 1.246 1.115 1.00 98.44 94 MET A N 1
ATOM 736 C CA . MET A 1 94 ? -4.992 1.379 2.221 1.00 98.44 94 MET A CA 1
ATOM 737 C C . MET A 1 94 ? -5.565 2.228 3.360 1.00 98.44 94 MET A C 1
ATOM 739 O O . MET A 1 94 ? -5.516 1.811 4.520 1.00 98.44 94 MET A O 1
ATOM 743 N N . VAL A 1 95 ? -6.147 3.386 3.033 1.00 98.50 95 VAL A N 1
ATOM 744 C CA . VAL A 1 95 ? -6.794 4.285 4.002 1.00 98.50 95 VAL A CA 1
ATOM 745 C C . VAL A 1 95 ? -7.988 3.594 4.667 1.00 98.50 95 VAL A C 1
ATOM 747 O O . VAL A 1 95 ? -8.143 3.640 5.891 1.00 98.50 95 VAL A O 1
ATOM 750 N N . PHE A 1 96 ? -8.813 2.890 3.890 1.00 98.44 96 PHE A N 1
ATOM 751 C CA . PHE A 1 96 ? -9.953 2.147 4.414 1.00 98.44 96 PHE A CA 1
ATOM 752 C C . PHE A 1 96 ? -9.519 1.064 5.409 1.00 98.44 96 PHE A C 1
ATOM 754 O O . PHE A 1 96 ? -10.015 1.047 6.539 1.00 98.44 96 PHE A O 1
ATOM 761 N N . PHE A 1 97 ? -8.564 0.204 5.049 1.00 98.12 97 PHE A N 1
ATOM 762 C CA . PHE A 1 97 ? -8.079 -0.850 5.940 1.00 98.12 97 PHE A CA 1
ATOM 763 C C . PHE A 1 97 ? -7.346 -0.293 7.169 1.00 98.12 97 PHE A C 1
ATOM 765 O O . PHE A 1 97 ? -7.493 -0.840 8.266 1.00 98.12 97 PHE A O 1
ATOM 772 N N . GLN A 1 98 ? -6.631 0.830 7.036 1.00 98.38 98 GLN A N 1
ATOM 773 C CA . GLN A 1 98 ? -6.055 1.544 8.180 1.00 98.38 98 GLN A CA 1
ATOM 774 C C . GLN A 1 98 ? -7.136 1.999 9.171 1.00 98.38 98 GLN A C 1
ATOM 776 O O . GLN A 1 98 ? -6.940 1.914 10.385 1.00 98.38 98 GLN A O 1
ATOM 781 N N . SER A 1 99 ? -8.296 2.432 8.670 1.00 97.56 99 SER A N 1
ATOM 782 C CA . SER A 1 99 ? -9.405 2.914 9.500 1.00 97.56 99 SER A CA 1
ATOM 783 C C . SER A 1 99 ? -10.134 1.818 10.291 1.00 97.56 99 SER A C 1
ATOM 785 O O . SER A 1 99 ? -10.824 2.130 11.263 1.00 97.56 99 SER A O 1
ATOM 787 N N . LEU A 1 100 ? -9.975 0.536 9.929 1.00 97.38 100 LEU A N 1
ATOM 788 C CA . LEU A 1 100 ? -10.693 -0.566 10.587 1.00 97.38 100 LEU A CA 1
ATOM 789 C C . LEU A 1 100 ? -10.278 -0.780 12.050 1.00 97.38 100 LEU A C 1
ATOM 791 O O . LEU A 1 100 ? -11.058 -1.322 12.832 1.00 97.38 100 LEU A O 1
ATOM 795 N N . SER A 1 101 ? -9.063 -0.377 12.430 1.00 96.69 101 SER A N 1
ATOM 796 C CA . SER A 1 101 ? -8.561 -0.520 13.797 1.00 96.69 101 SER A CA 1
ATOM 797 C C . SER A 1 101 ? -7.549 0.565 14.152 1.00 96.69 101 SER A C 1
ATOM 799 O O . SER A 1 101 ? -6.705 0.955 13.349 1.00 96.69 101 SER A O 1
ATOM 801 N N . GLY A 1 102 ? -7.572 0.997 15.415 1.00 97.00 102 GLY A N 1
ATOM 802 C CA . GLY A 1 102 ? -6.547 1.867 15.998 1.00 97.00 102 GLY A CA 1
ATOM 803 C C . GLY A 1 102 ? -5.146 1.240 15.993 1.00 97.00 102 GLY A C 1
ATOM 804 O O . GLY A 1 102 ? -4.153 1.960 15.984 1.00 97.00 102 GLY A O 1
ATOM 805 N N . LYS A 1 103 ? -5.058 -0.098 15.952 1.00 97.75 103 LYS A N 1
ATOM 806 C CA . LYS A 1 103 ? -3.802 -0.868 16.019 1.00 97.75 103 LYS A CA 1
ATOM 807 C C . LYS A 1 103 ? -3.233 -1.264 14.655 1.00 97.75 103 LYS A C 1
ATOM 809 O O . LYS A 1 103 ? -2.300 -2.065 14.605 1.00 97.75 103 LYS A O 1
ATOM 814 N N . THR A 1 104 ? -3.810 -0.764 13.568 1.00 98.25 104 THR A N 1
ATOM 815 C CA . THR A 1 104 ? -3.298 -1.013 12.220 1.00 98.25 104 THR A CA 1
ATOM 816 C C . THR A 1 104 ? -2.021 -0.215 11.981 1.00 98.25 104 THR A C 1
ATOM 818 O O . THR A 1 104 ? -1.970 0.970 12.306 1.00 98.25 104 THR A O 1
ATOM 821 N N . THR A 1 105 ? -1.015 -0.840 11.372 1.00 98.56 105 THR A N 1
ATOM 822 C CA . THR A 1 105 ? 0.162 -0.144 10.830 1.00 98.56 105 THR A CA 1
ATOM 823 C C . THR A 1 105 ? 0.171 -0.266 9.316 1.00 98.56 105 THR A C 1
ATOM 825 O O . THR A 1 105 ? 0.034 -1.364 8.781 1.00 98.56 105 THR A O 1
ATOM 828 N N . VAL A 1 106 ? 0.341 0.853 8.622 1.00 98.75 106 VAL A N 1
ATOM 829 C CA . VAL A 1 106 ? 0.476 0.870 7.166 1.00 98.75 106 VAL A CA 1
ATOM 830 C C . VAL A 1 106 ? 1.951 0.902 6.783 1.00 98.75 106 VAL A C 1
ATOM 832 O O . VAL A 1 106 ? 2.729 1.656 7.358 1.00 98.75 106 VAL A O 1
ATOM 835 N N . PHE A 1 107 ? 2.331 0.108 5.790 1.00 98.56 107 PHE A N 1
ATOM 836 C CA . PHE A 1 107 ? 3.629 0.160 5.130 1.00 98.56 107 PHE A CA 1
ATOM 837 C C . PHE A 1 107 ? 3.413 0.600 3.683 1.00 98.56 107 PHE A C 1
ATOM 839 O O . PHE A 1 107 ? 2.747 -0.106 2.926 1.00 98.56 107 PHE A O 1
ATOM 846 N N . TYR A 1 108 ? 3.951 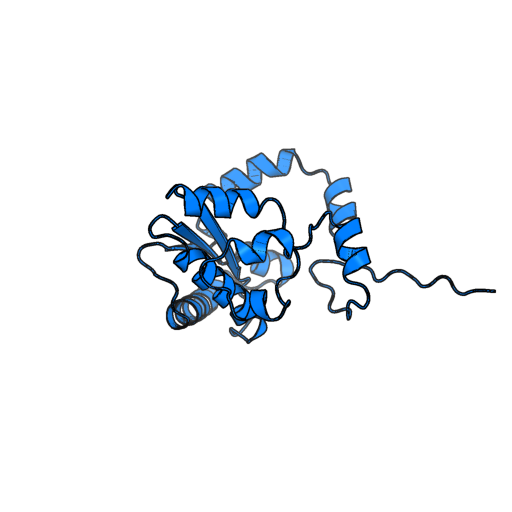1.764 3.319 1.00 98.38 108 TYR A N 1
ATOM 847 C CA . TYR A 1 108 ? 3.850 2.324 1.970 1.00 98.38 108 TYR A CA 1
ATOM 848 C C . TYR A 1 108 ? 5.221 2.290 1.292 1.00 98.38 108 TYR A C 1
ATOM 850 O O . TYR A 1 108 ? 6.110 3.080 1.615 1.00 98.38 108 TYR A O 1
ATOM 858 N N . ALA A 1 109 ? 5.409 1.327 0.393 1.00 97.94 109 ALA A N 1
ATOM 859 C CA . ALA A 1 109 ? 6.680 1.107 -0.288 1.00 97.94 109 ALA A CA 1
ATOM 860 C C . ALA A 1 109 ? 6.788 1.973 -1.549 1.00 97.94 109 ALA A C 1
ATOM 862 O O . ALA A 1 109 ? 5.929 1.905 -2.425 1.00 97.94 109 ALA A O 1
ATOM 863 N N . ILE A 1 110 ? 7.865 2.742 -1.683 1.00 97.94 110 ILE A N 1
ATOM 864 C CA . ILE A 1 110 ? 8.233 3.364 -2.955 1.00 97.94 110 ILE A CA 1
ATOM 865 C C . ILE A 1 110 ? 9.183 2.409 -3.676 1.00 97.94 110 ILE A C 1
ATOM 867 O O . ILE A 1 110 ? 10.330 2.246 -3.257 1.00 97.94 110 ILE A O 1
ATOM 871 N N . ALA A 1 111 ? 8.700 1.759 -4.734 1.00 97.38 111 ALA A N 1
ATOM 872 C CA . ALA A 1 111 ? 9.419 0.718 -5.470 1.00 97.38 111 ALA A CA 1
ATOM 873 C C . ALA A 1 111 ? 10.423 1.316 -6.476 1.00 97.38 111 ALA A C 1
ATOM 875 O O . ALA A 1 111 ? 10.324 1.149 -7.689 1.00 97.38 111 ALA A O 1
ATOM 876 N N . ASP A 1 112 ? 11.382 2.090 -5.975 1.00 97.44 112 ASP A N 1
ATOM 877 C CA . ASP A 1 112 ? 12.372 2.797 -6.788 1.00 97.44 112 ASP A CA 1
ATOM 878 C C . ASP A 1 112 ? 13.441 1.876 -7.396 1.00 97.44 112 ASP A C 1
ATOM 880 O O . ASP A 1 112 ? 13.992 2.200 -8.447 1.00 97.44 112 ASP A O 1
ATOM 884 N N . VAL A 1 113 ? 13.700 0.711 -6.790 1.00 97.06 113 VAL A N 1
ATOM 885 C CA . VAL A 1 113 ? 14.543 -0.338 -7.393 1.00 97.06 113 VAL A CA 1
ATOM 886 C C . VAL A 1 113 ? 13.843 -0.962 -8.600 1.00 97.06 113 VAL A C 1
ATOM 888 O O . VAL A 1 113 ? 14.485 -1.160 -9.626 1.00 97.06 113 VAL A O 1
ATOM 891 N N . GLU A 1 114 ? 12.535 -1.219 -8.508 1.00 95.56 114 GLU A N 1
ATOM 892 C CA . GLU A 1 114 ? 11.730 -1.703 -9.639 1.00 95.56 114 GLU A CA 1
ATOM 893 C C . GLU A 1 114 ? 11.726 -0.682 -10.785 1.00 95.56 114 GLU A C 1
ATOM 895 O O . GLU A 1 114 ? 12.064 -1.027 -11.912 1.00 95.56 114 GLU A O 1
ATOM 900 N N . ALA A 1 115 ? 11.457 0.595 -10.491 1.00 96.88 115 ALA A N 1
ATOM 901 C CA . ALA A 1 115 ? 11.501 1.665 -11.493 1.00 96.88 115 ALA A CA 1
ATOM 902 C C . ALA A 1 115 ? 12.878 1.796 -12.172 1.00 96.88 115 ALA A C 1
ATOM 904 O O . ALA A 1 115 ? 12.964 2.043 -13.378 1.00 96.88 115 ALA A O 1
ATOM 905 N N . TYR A 1 116 ? 13.965 1.606 -11.418 1.00 97.06 116 TYR A N 1
ATOM 906 C CA . TYR A 1 116 ? 15.312 1.590 -11.981 1.00 97.06 116 TYR A CA 1
ATOM 907 C C . TYR A 1 116 ? 15.540 0.381 -12.899 1.00 97.06 116 TYR A C 1
ATOM 909 O O . TYR A 1 116 ? 16.052 0.544 -14.005 1.00 97.06 116 TYR A O 1
ATOM 917 N N . CYS A 1 117 ? 15.161 -0.823 -12.464 1.00 95.00 117 CYS A N 1
ATOM 918 C CA . CYS A 1 117 ? 15.378 -2.058 -13.219 1.00 95.00 117 CYS A CA 1
ATOM 919 C C . CYS A 1 117 ? 14.524 -2.150 -14.491 1.00 95.00 117 CYS A C 1
ATOM 921 O O . CYS A 1 117 ? 15.050 -2.536 -15.534 1.00 95.00 117 CYS A O 1
ATOM 923 N N . ASP A 1 118 ? 13.246 -1.785 -14.412 1.00 93.25 118 ASP A N 1
ATOM 924 C CA . ASP A 1 118 ? 12.292 -1.962 -15.511 1.00 93.25 118 ASP A CA 1
ATOM 925 C C . ASP A 1 118 ? 12.340 -0.801 -16.507 1.00 93.25 118 ASP A C 1
ATOM 927 O O . ASP A 1 118 ? 12.260 -1.002 -17.720 1.00 93.25 118 ASP A O 1
ATOM 931 N N . ASN A 1 119 ? 12.476 0.428 -16.000 1.00 95.31 119 ASN A N 1
ATOM 932 C CA . ASN A 1 119 ? 12.306 1.647 -16.790 1.00 95.31 119 ASN A CA 1
ATOM 933 C C . ASN A 1 119 ? 13.582 2.499 -16.898 1.00 95.31 119 ASN A C 1
ATOM 935 O O . ASN A 1 119 ? 13.596 3.475 -17.648 1.00 95.31 119 ASN A O 1
ATOM 939 N N . GLY A 1 120 ? 14.648 2.168 -16.161 1.00 96.12 120 GLY A N 1
ATOM 940 C CA . GLY A 1 120 ? 15.883 2.957 -16.136 1.00 96.12 120 GLY A CA 1
ATOM 941 C C . GLY A 1 120 ? 15.755 4.308 -15.423 1.00 96.12 120 GLY A C 1
ATOM 942 O O . GLY A 1 120 ? 16.606 5.177 -15.618 1.00 96.12 120 GLY A O 1
ATOM 943 N N . ILE A 1 121 ? 14.710 4.508 -14.611 1.00 96.81 121 ILE A N 1
ATOM 944 C CA . ILE A 1 121 ? 14.477 5.760 -13.876 1.00 96.81 121 ILE A CA 1
ATOM 945 C C . ILE A 1 121 ? 15.504 5.875 -12.748 1.00 96.81 121 ILE A C 1
ATOM 947 O O . ILE A 1 121 ? 15.640 4.972 -11.922 1.00 96.81 121 ILE A O 1
ATOM 951 N N . SER A 1 122 ? 16.242 6.986 -12.691 1.00 97.50 122 SER A N 1
ATOM 952 C CA . SER A 1 122 ? 17.274 7.164 -11.666 1.00 97.50 122 SER A CA 1
ATOM 953 C C . SER A 1 122 ? 16.671 7.299 -10.263 1.00 97.50 122 SER A C 1
ATOM 955 O O . SER A 1 122 ? 15.600 7.878 -10.088 1.00 97.50 122 SER A O 1
ATOM 957 N N . PHE A 1 123 ? 17.392 6.867 -9.222 1.00 96.69 123 PHE A N 1
ATOM 958 C CA . PHE A 1 123 ? 16.939 7.048 -7.832 1.00 96.69 123 PHE A CA 1
ATOM 959 C C . PHE A 1 123 ? 16.665 8.517 -7.478 1.00 96.69 123 PHE A C 1
ATOM 961 O O . PHE A 1 123 ? 15.768 8.815 -6.692 1.00 96.69 123 PHE A O 1
ATOM 968 N N . GLN A 1 124 ? 17.393 9.454 -8.095 1.00 96.56 124 GLN A N 1
ATOM 969 C CA . GLN A 1 124 ? 17.159 10.884 -7.909 1.00 96.56 124 GLN A CA 1
ATOM 970 C C . GLN A 1 124 ? 15.810 11.329 -8.497 1.00 96.56 124 GLN A C 1
ATOM 972 O O . GLN A 1 124 ? 15.122 12.156 -7.898 1.00 96.56 124 GLN A O 1
ATOM 977 N N . GLU A 1 125 ? 15.426 10.811 -9.662 1.00 96.00 125 GLU A N 1
ATOM 978 C CA . GLU A 1 125 ? 14.114 11.074 -10.263 1.00 96.00 125 GLU A CA 1
ATOM 979 C C . GLU A 1 125 ? 12.999 10.389 -9.475 1.00 96.00 125 GLU A C 1
ATOM 981 O O . GLU A 1 125 ? 12.023 11.050 -9.112 1.00 96.00 125 GLU A O 1
ATOM 986 N N . SER A 1 126 ? 13.190 9.120 -9.110 1.00 96.81 126 SER A N 1
ATOM 987 C CA . SER A 1 126 ? 12.274 8.364 -8.254 1.00 96.81 126 SER A CA 1
ATOM 988 C C . SER A 1 126 ? 12.007 9.081 -6.934 1.00 96.81 126 SER A C 1
ATOM 990 O O . SER A 1 126 ? 10.855 9.208 -6.533 1.00 96.81 126 SER A O 1
ATOM 992 N N . SER A 1 127 ? 13.041 9.631 -6.288 1.00 95.44 127 SER A N 1
ATOM 993 C CA . SER A 1 127 ? 12.913 10.400 -5.043 1.00 95.44 127 SER A CA 1
ATOM 994 C C . SER A 1 127 ? 12.022 11.640 -5.206 1.00 95.44 127 SER A C 1
ATOM 996 O O . SER A 1 127 ? 11.168 11.906 -4.361 1.00 95.44 127 SER A O 1
ATOM 998 N N . LYS A 1 128 ? 12.134 12.370 -6.326 1.00 95.31 128 LYS A N 1
ATOM 999 C CA . LYS A 1 128 ? 11.257 13.524 -6.606 1.00 95.31 128 LYS A CA 1
ATOM 1000 C C . LYS A 1 128 ? 9.800 13.096 -6.764 1.00 95.31 128 LYS A C 1
ATOM 1002 O O . LYS A 1 128 ? 8.911 13.739 -6.210 1.00 95.31 128 LYS A O 1
ATOM 1007 N N . MET A 1 129 ? 9.554 12.007 -7.495 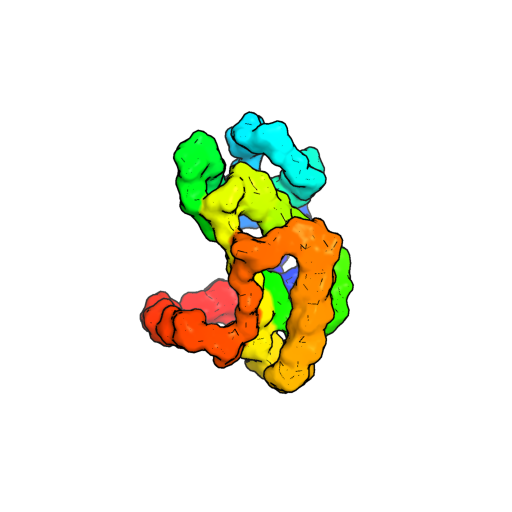1.00 95.81 129 MET A N 1
ATOM 1008 C CA . MET A 1 129 ? 8.204 11.464 -7.665 1.00 95.81 129 MET A CA 1
ATOM 1009 C C . MET A 1 129 ? 7.652 10.925 -6.343 1.00 95.81 129 MET A C 1
ATOM 1011 O O . MET A 1 129 ? 6.472 11.109 -6.054 1.00 95.81 129 MET A O 1
ATOM 1015 N N . ALA A 1 130 ? 8.489 10.300 -5.515 1.00 95.50 130 ALA A N 1
ATOM 1016 C CA . ALA A 1 130 ? 8.105 9.749 -4.222 1.00 95.50 130 ALA A CA 1
ATOM 1017 C C . ALA A 1 130 ? 7.479 10.810 -3.312 1.00 95.50 130 ALA A C 1
ATOM 1019 O O . ALA A 1 130 ? 6.425 10.567 -2.733 1.00 95.50 130 ALA A O 1
ATOM 1020 N N . VAL A 1 131 ? 8.079 12.005 -3.241 1.00 95.31 131 VAL A N 1
ATOM 1021 C CA . VAL A 1 131 ? 7.560 13.119 -2.430 1.00 95.31 131 VAL A CA 1
ATOM 1022 C C . VAL A 1 131 ? 6.133 13.486 -2.839 1.00 95.31 131 VAL A C 1
ATOM 1024 O O . VAL A 1 131 ? 5.265 13.600 -1.976 1.00 95.31 131 VAL A O 1
ATOM 1027 N N . GLN A 1 132 ? 5.879 13.620 -4.144 1.00 94.69 132 GLN A N 1
ATOM 1028 C CA . GLN A 1 132 ? 4.545 13.919 -4.670 1.00 94.69 132 GLN A CA 1
ATOM 1029 C C . GLN A 1 132 ? 3.559 12.792 -4.329 1.00 94.69 132 GLN A C 1
ATOM 1031 O O . GLN A 1 132 ? 2.526 13.046 -3.720 1.00 94.69 132 GLN A O 1
ATOM 1036 N N . ASN A 1 133 ? 3.924 11.540 -4.620 1.00 95.25 133 ASN A N 1
ATOM 1037 C CA . ASN A 1 133 ? 3.063 10.382 -4.374 1.00 95.25 133 ASN A CA 1
ATOM 1038 C C . ASN A 1 133 ? 2.728 10.192 -2.882 1.00 95.25 133 ASN A C 1
ATOM 1040 O O . ASN A 1 133 ? 1.617 9.782 -2.546 1.00 95.25 133 ASN A O 1
ATOM 1044 N N . VAL A 1 134 ? 3.670 10.483 -1.977 1.00 96.44 134 VAL A N 1
ATOM 1045 C CA . VAL A 1 134 ? 3.426 10.460 -0.526 1.00 96.44 134 VAL A CA 1
ATOM 1046 C C . VAL A 1 134 ? 2.493 11.600 -0.118 1.00 96.44 134 VAL A C 1
ATOM 1048 O O . VAL A 1 134 ? 1.568 11.376 0.659 1.00 96.44 134 VAL A O 1
ATOM 1051 N N . ALA A 1 135 ? 2.685 12.809 -0.651 1.00 96.81 135 ALA A N 1
ATOM 1052 C CA . ALA A 1 135 ? 1.776 13.922 -0.389 1.00 96.81 135 ALA A CA 1
ATOM 1053 C C . ALA A 1 135 ? 0.340 13.609 -0.849 1.00 96.81 135 ALA A C 1
ATOM 1055 O O . ALA A 1 135 ? -0.610 13.900 -0.122 1.00 96.81 135 ALA A O 1
ATOM 1056 N N . ASP A 1 136 ? 0.185 12.960 -2.005 1.00 96.94 136 ASP A N 1
ATOM 1057 C CA . ASP A 1 136 ? -1.117 12.600 -2.567 1.00 96.94 136 ASP A CA 1
ATOM 1058 C C . ASP A 1 136 ? -1.866 11.587 -1.680 1.00 96.94 136 ASP A C 1
ATOM 1060 O O . ASP A 1 136 ? -3.029 11.810 -1.342 1.00 96.94 136 ASP A O 1
ATOM 1064 N N . ILE A 1 137 ? -1.214 10.509 -1.223 1.00 97.50 137 ILE A N 1
ATOM 1065 C CA . ILE A 1 137 ? -1.872 9.528 -0.338 1.00 97.50 137 ILE A CA 1
ATOM 1066 C C . ILE A 1 137 ? -2.171 10.096 1.060 1.00 97.50 137 ILE A C 1
ATOM 1068 O O . ILE A 1 137 ? -3.206 9.775 1.648 1.00 97.50 137 ILE A O 1
ATOM 1072 N N . LEU A 1 138 ? -1.324 10.992 1.579 1.00 98.06 138 LEU A N 1
ATOM 1073 C CA . LEU A 1 138 ? -1.613 11.723 2.818 1.00 98.06 138 LEU A CA 1
ATOM 1074 C C . LEU A 1 138 ? -2.851 12.616 2.658 1.00 98.06 138 LEU A C 1
ATOM 1076 O O . LEU A 1 138 ? -3.713 12.636 3.535 1.00 98.06 138 LEU A O 1
ATOM 1080 N N . ALA A 1 139 ? -2.991 13.301 1.518 1.00 98.12 139 ALA A N 1
ATOM 1081 C CA . ALA A 1 139 ? -4.163 14.122 1.217 1.00 98.12 139 ALA A CA 1
ATOM 1082 C C . ALA A 1 139 ? -5.463 13.301 1.105 1.00 98.12 139 ALA A C 1
ATOM 1084 O O . ALA A 1 139 ? -6.544 13.822 1.380 1.00 98.12 139 ALA A O 1
ATOM 1085 N N . LEU A 1 140 ? -5.368 12.015 0.751 1.00 97.88 140 LEU A N 1
ATOM 1086 C CA . LEU A 1 140 ? -6.500 11.080 0.726 1.00 97.88 140 LEU A CA 1
ATOM 1087 C C . LEU A 1 140 ? -6.921 10.583 2.121 1.00 97.88 140 LEU A C 1
ATOM 1089 O O . LEU A 1 140 ? -7.951 9.920 2.243 1.00 97.88 140 LEU A O 1
ATOM 1093 N N . GLY A 1 141 ? -6.181 10.938 3.176 1.00 98.06 141 GLY A N 1
ATOM 1094 C CA . GLY A 1 141 ? -6.539 10.636 4.563 1.00 98.06 141 GLY A CA 1
ATOM 1095 C C . GLY A 1 141 ? -5.740 9.502 5.198 1.00 98.06 141 GLY A C 1
ATOM 1096 O O . GLY A 1 141 ? -6.171 8.969 6.220 1.00 98.06 141 GLY A O 1
ATOM 1097 N N . LEU A 1 142 ? -4.591 9.133 4.623 1.00 98.38 142 LEU A N 1
ATOM 1098 C CA . LEU A 1 142 ? -3.655 8.230 5.283 1.00 98.38 142 LEU A CA 1
ATOM 1099 C C . LEU A 1 142 ? -3.102 8.885 6.553 1.00 98.38 142 LEU A C 1
ATOM 1101 O O . LEU A 1 142 ? -2.577 9.994 6.515 1.00 98.38 142 LEU A O 1
ATOM 1105 N N . ASP A 1 143 ? -3.199 8.179 7.674 1.00 98.44 143 ASP A N 1
ATOM 1106 C CA . ASP A 1 143 ? -2.710 8.636 8.971 1.00 98.44 143 ASP A CA 1
ATOM 1107 C C . ASP A 1 143 ? -1.180 8.456 9.058 1.00 98.44 143 ASP A C 1
ATOM 1109 O O . ASP A 1 143 ? -0.704 7.310 9.084 1.00 98.44 143 ASP A O 1
ATOM 1113 N N . PRO A 1 144 ? -0.387 9.546 9.103 1.00 97.94 144 PRO A N 1
ATOM 1114 C CA . PRO A 1 144 ? 1.069 9.463 9.113 1.00 97.94 144 PRO A CA 1
ATOM 1115 C C . PRO A 1 144 ? 1.629 8.898 10.423 1.00 97.94 144 PRO A C 1
ATOM 1117 O O . PRO A 1 144 ? 2.707 8.312 10.405 1.00 97.94 144 PRO A O 1
ATOM 1120 N N . GLU A 1 145 ? 0.916 9.012 11.550 1.00 98.25 145 GLU A N 1
ATOM 1121 C CA . GLU A 1 145 ? 1.409 8.522 12.848 1.00 98.25 145 GLU A CA 1
ATOM 1122 C C . GLU A 1 145 ? 1.434 6.989 12.912 1.00 98.25 145 GLU A C 1
ATOM 1124 O O . GLU A 1 145 ? 2.168 6.392 13.701 1.00 98.25 145 GLU A O 1
ATOM 1129 N N . ARG A 1 146 ? 0.641 6.339 12.053 1.00 98.06 146 ARG A N 1
ATOM 1130 C CA . ARG A 1 146 ? 0.519 4.879 11.954 1.00 98.06 146 ARG A CA 1
ATOM 1131 C C . ARG A 1 146 ? 0.954 4.348 10.593 1.00 98.06 146 ARG A C 1
ATOM 1133 O O . ARG A 1 146 ? 0.500 3.282 10.167 1.00 98.06 146 ARG A O 1
ATOM 1140 N N . THR A 1 147 ? 1.843 5.080 9.926 1.00 98.56 147 THR A N 1
ATOM 1141 C CA . THR A 1 147 ? 2.368 4.735 8.605 1.00 98.56 147 THR A CA 1
ATOM 1142 C C . THR A 1 147 ? 3.890 4.753 8.597 1.00 98.56 147 THR A C 1
ATOM 1144 O O . THR A 1 147 ? 4.526 5.681 9.082 1.00 98.56 147 THR A O 1
ATOM 1147 N N . VAL A 1 148 ? 4.480 3.738 7.971 1.00 98.06 148 VAL A N 1
ATOM 1148 C CA . VAL A 1 148 ? 5.895 3.688 7.612 1.00 98.06 148 VAL A CA 1
ATOM 1149 C C . VAL A 1 148 ? 5.994 3.760 6.091 1.00 98.06 148 VAL A C 1
ATOM 1151 O O . VAL A 1 148 ? 5.760 2.768 5.400 1.00 98.06 148 VAL A O 1
ATOM 1154 N N . ALA A 1 149 ? 6.327 4.939 5.569 1.00 97.56 149 ALA A N 1
ATOM 1155 C CA . ALA A 1 149 ? 6.676 5.118 4.164 1.00 97.56 149 ALA A CA 1
ATOM 1156 C C . ALA A 1 149 ? 8.193 4.971 3.989 1.00 97.56 149 ALA A C 1
ATOM 1158 O O . ALA A 1 149 ? 8.954 5.506 4.797 1.00 97.56 149 ALA A O 1
ATOM 1159 N N . TYR A 1 150 ? 8.639 4.241 2.967 1.00 97.50 150 TYR A N 1
ATOM 1160 C CA . TYR A 1 150 ? 10.067 4.005 2.739 1.00 97.50 150 TYR A CA 1
ATOM 1161 C C . TYR A 1 150 ? 10.409 3.864 1.254 1.00 97.50 150 TYR A C 1
ATOM 1163 O O . TYR A 1 150 ? 9.616 3.342 0.471 1.00 97.50 150 TYR A O 1
ATOM 1171 N N . MET A 1 151 ? 11.620 4.287 0.887 1.00 97.56 151 MET A N 1
ATOM 1172 C CA . MET A 1 151 ? 12.232 3.982 -0.409 1.00 97.56 151 MET A CA 1
ATOM 1173 C C . MET A 1 151 ? 12.786 2.557 -0.374 1.00 97.56 151 MET A C 1
ATOM 1175 O O . MET A 1 151 ? 13.503 2.199 0.564 1.00 97.56 151 MET 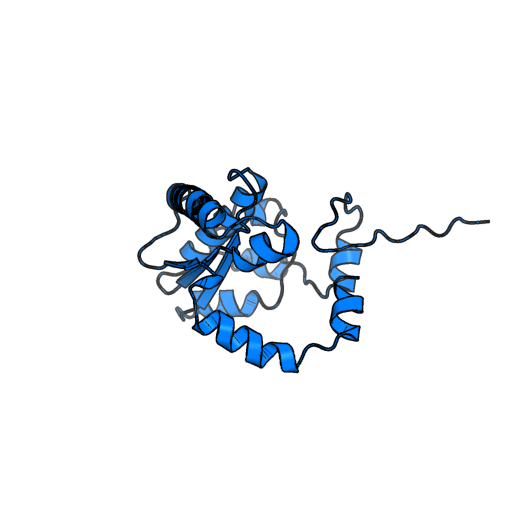A O 1
ATOM 1179 N N . GLN A 1 152 ? 12.457 1.728 -1.365 1.00 97.12 152 GLN A N 1
ATOM 1180 C CA . GLN A 1 152 ? 12.906 0.335 -1.420 1.00 97.12 152 GLN A CA 1
ATOM 1181 C C . GLN A 1 152 ? 14.438 0.237 -1.416 1.00 97.12 152 GLN A C 1
ATOM 1183 O O . GLN A 1 152 ? 14.985 -0.616 -0.714 1.00 97.12 152 GLN A O 1
ATOM 1188 N N . SER A 1 153 ? 15.126 1.125 -2.140 1.00 96.19 153 SER A N 1
ATOM 1189 C CA . SER A 1 153 ? 16.593 1.172 -2.203 1.00 96.19 153 SER A CA 1
ATOM 1190 C C . SER A 1 153 ? 17.262 1.543 -0.872 1.00 96.19 153 SER A C 1
ATOM 1192 O O . SER A 1 153 ? 18.391 1.120 -0.617 1.00 96.19 153 SER A O 1
ATOM 1194 N N . GLU A 1 154 ? 16.573 2.284 0.001 1.00 96.62 154 GLU A N 1
ATOM 1195 C CA . GLU A 1 154 ? 17.105 2.753 1.288 1.00 96.62 154 GLU A CA 1
ATOM 1196 C C . GLU A 1 154 ? 16.699 1.849 2.466 1.00 96.62 154 GLU A C 1
ATOM 1198 O O . GLU A 1 154 ? 17.320 1.872 3.533 1.00 96.62 154 GLU A O 1
ATOM 1203 N N . GLU A 1 155 ? 15.688 0.994 2.290 1.00 97.38 155 GLU A N 1
ATOM 1204 C CA . GLU A 1 155 ? 15.218 0.085 3.332 1.00 97.38 155 GLU A CA 1
ATOM 1205 C C . GLU A 1 155 ? 16.019 -1.228 3.352 1.00 97.38 155 GLU A C 1
ATOM 1207 O O . GLU A 1 155 ? 15.636 -2.272 2.814 1.00 97.38 155 GLU A O 1
ATOM 1212 N N . MET A 1 156 ? 17.151 -1.203 4.058 1.00 96.62 156 MET A N 1
ATOM 1213 C CA . MET A 1 156 ? 18.063 -2.348 4.158 1.00 96.62 156 MET A CA 1
ATOM 1214 C C . MET A 1 156 ? 17.426 -3.627 4.722 1.00 96.62 156 MET A C 1
ATOM 1216 O O . MET A 1 156 ? 17.951 -4.721 4.492 1.00 96.62 156 MET A O 1
ATOM 1220 N N . ARG A 1 157 ? 16.330 -3.548 5.492 1.00 96.44 157 ARG A N 1
ATOM 1221 C CA . ARG A 1 157 ? 15.608 -4.753 5.940 1.00 96.44 157 ARG A CA 1
ATOM 1222 C C . ARG A 1 157 ? 14.934 -5.447 4.758 1.00 96.44 157 ARG A C 1
ATOM 1224 O O . ARG A 1 157 ? 15.050 -6.665 4.653 1.00 96.44 157 ARG A O 1
ATOM 1231 N N . VAL A 1 158 ? 14.318 -4.687 3.852 1.00 95.06 158 VAL A N 1
ATOM 1232 C CA . VAL A 1 158 ? 13.695 -5.211 2.628 1.00 95.06 158 VAL A CA 1
ATOM 1233 C C . VAL A 1 158 ? 14.754 -5.831 1.721 1.00 95.06 158 VAL A C 1
ATOM 1235 O O . VAL A 1 158 ? 14.595 -6.980 1.315 1.00 95.06 158 VAL A O 1
ATOM 1238 N N . MET A 1 159 ? 15.892 -5.162 1.510 1.00 94.06 159 MET A N 1
ATOM 1239 C CA . MET A 1 159 ? 16.988 -5.704 0.688 1.00 94.06 159 MET A CA 1
ATOM 1240 C C . MET A 1 159 ? 17.578 -7.011 1.252 1.00 94.06 159 MET A C 1
ATOM 1242 O O . MET A 1 159 ? 17.886 -7.952 0.511 1.00 94.06 159 MET A O 1
ATOM 1246 N N . ARG A 1 160 ? 17.694 -7.120 2.582 1.00 96.56 160 ARG A N 1
ATOM 1247 C CA . ARG A 1 160 ? 18.115 -8.367 3.245 1.00 96.56 160 ARG A CA 1
ATOM 1248 C C . ARG A 1 160 ? 17.082 -9.483 3.098 1.00 96.56 160 ARG A C 1
ATOM 1250 O O . ARG A 1 160 ? 17.458 -10.605 2.767 1.00 96.56 160 ARG A O 1
ATOM 1257 N N . LEU A 1 161 ? 15.800 -9.189 3.309 1.00 95.81 161 LEU A N 1
ATOM 1258 C CA . LEU A 1 161 ? 14.723 -10.170 3.147 1.00 95.81 161 LEU A CA 1
ATOM 1259 C C . LEU A 1 161 ? 14.608 -10.655 1.700 1.00 95.81 161 LEU A C 1
ATOM 1261 O O . LEU A 1 161 ? 14.495 -11.857 1.483 1.00 95.81 161 LEU A O 1
ATOM 1265 N N . MET A 1 162 ? 14.739 -9.753 0.724 1.00 94.31 162 MET A N 1
ATOM 1266 C CA . MET A 1 162 ? 14.806 -10.092 -0.701 1.00 94.31 162 MET A CA 1
ATOM 1267 C C . MET A 1 162 ? 15.881 -11.153 -0.967 1.00 94.31 162 MET A C 1
ATOM 1269 O O . MET A 1 162 ? 15.627 -12.135 -1.659 1.00 94.31 162 MET A O 1
ATOM 1273 N N . THR A 1 163 ? 17.062 -11.000 -0.362 1.00 93.50 163 THR A N 1
ATOM 1274 C CA . THR A 1 163 ? 18.179 -11.945 -0.523 1.00 93.50 163 THR A CA 1
ATOM 1275 C C . THR A 1 163 ? 17.882 -13.310 0.107 1.00 93.50 163 THR A C 1
ATOM 1277 O O . THR A 1 163 ? 18.282 -14.343 -0.420 1.00 93.50 163 THR A O 1
ATOM 1280 N N . ILE A 1 164 ? 17.175 -13.340 1.239 1.00 96.69 164 ILE A N 1
ATOM 1281 C CA . ILE A 1 164 ? 16.796 -14.590 1.911 1.00 96.69 164 ILE A CA 1
ATOM 1282 C C . ILE A 1 164 ? 15.706 -15.318 1.115 1.00 96.69 164 ILE A C 1
ATOM 1284 O O . ILE A 1 164 ? 15.806 -16.525 0.892 1.00 96.69 164 ILE A O 1
ATOM 1288 N N . PHE A 1 165 ? 14.672 -14.596 0.678 1.00 95.44 165 PHE A N 1
ATOM 1289 C CA . PHE A 1 165 ? 13.529 -15.177 -0.025 1.00 95.44 165 PHE A CA 1
ATOM 1290 C C . PHE A 1 165 ? 13.857 -15.593 -1.458 1.00 95.44 165 PHE A C 1
ATOM 1292 O O . PHE A 1 165 ? 13.300 -16.585 -1.928 1.00 95.44 165 PHE A O 1
ATOM 1299 N N . SER A 1 166 ? 14.810 -14.930 -2.124 1.00 94.62 166 SER A N 1
ATOM 1300 C CA . SER A 1 166 ? 15.236 -15.306 -3.478 1.00 94.62 166 SER A CA 1
ATOM 1301 C C . SER A 1 166 ? 15.765 -16.741 -3.563 1.00 94.62 166 SER A C 1
ATOM 1303 O O . SER A 1 166 ? 15.622 -17.377 -4.603 1.00 94.62 166 SER A O 1
ATOM 1305 N N . ARG A 1 167 ? 16.270 -17.316 -2.458 1.00 94.94 167 ARG A N 1
ATOM 1306 C CA . ARG A 1 167 ? 16.663 -18.736 -2.382 1.00 94.94 167 ARG A CA 1
ATOM 1307 C C . ARG A 1 167 ? 15.525 -19.696 -2.748 1.00 94.94 167 ARG A C 1
ATOM 1309 O O . ARG A 1 167 ? 15.794 -20.779 -3.260 1.00 94.94 167 ARG A O 1
ATOM 1316 N N . GLY A 1 168 ? 14.279 -19.337 -2.441 1.00 95.56 168 GLY A N 1
ATOM 1317 C CA . GLY A 1 168 ? 13.105 -20.163 -2.732 1.00 95.56 168 GLY A CA 1
ATOM 1318 C C . GLY A 1 168 ? 12.600 -20.038 -4.170 1.00 95.56 168 GLY A C 1
ATOM 1319 O O . GLY A 1 168 ? 11.734 -20.810 -4.574 1.00 95.56 168 GLY A O 1
ATOM 1320 N N . ILE A 1 169 ? 13.126 -19.085 -4.941 1.00 95.31 169 ILE A N 1
ATOM 1321 C CA . ILE A 1 169 ? 12.619 -18.736 -6.264 1.00 95.31 169 ILE A CA 1
ATOM 1322 C C . ILE A 1 169 ? 13.575 -19.272 -7.330 1.00 95.31 169 ILE A C 1
ATOM 1324 O O . ILE A 1 169 ? 14.713 -18.827 -7.464 1.00 95.31 169 ILE A O 1
ATOM 1328 N N . THR A 1 170 ? 13.108 -20.247 -8.109 1.00 95.50 170 THR A N 1
ATOM 1329 C CA . THR A 1 170 ? 13.883 -20.790 -9.235 1.00 95.50 170 THR A CA 1
ATOM 1330 C C . THR A 1 170 ? 13.661 -19.968 -10.502 1.00 95.50 170 THR A C 1
ATOM 1332 O O . THR A 1 170 ? 12.618 -19.341 -10.675 1.00 95.50 170 THR A O 1
ATOM 1335 N N . ASN A 1 171 ? 14.606 -20.028 -11.443 1.00 94.44 171 ASN A N 1
ATOM 1336 C CA . ASN A 1 171 ? 14.438 -19.394 -12.755 1.00 94.44 171 ASN A CA 1
ATOM 1337 C C . ASN A 1 171 ? 13.195 -19.939 -13.492 1.00 94.44 171 ASN A C 1
ATOM 1339 O O . ASN A 1 171 ? 12.429 -19.169 -14.060 1.00 94.44 171 ASN A O 1
ATOM 1343 N N . ASN A 1 172 ? 12.925 -21.247 -13.392 1.00 96.00 172 ASN A N 1
ATOM 1344 C CA . ASN A 1 172 ? 11.712 -21.846 -13.959 1.00 96.00 172 ASN A CA 1
ATOM 1345 C C . ASN A 1 172 ? 10.434 -21.260 -13.344 1.00 96.00 172 ASN A C 1
ATOM 1347 O O . ASN A 1 172 ? 9.473 -21.029 -14.067 1.00 96.00 172 ASN A O 1
ATOM 1351 N N . MET A 1 173 ? 10.424 -20.996 -12.033 1.00 95.25 173 MET A N 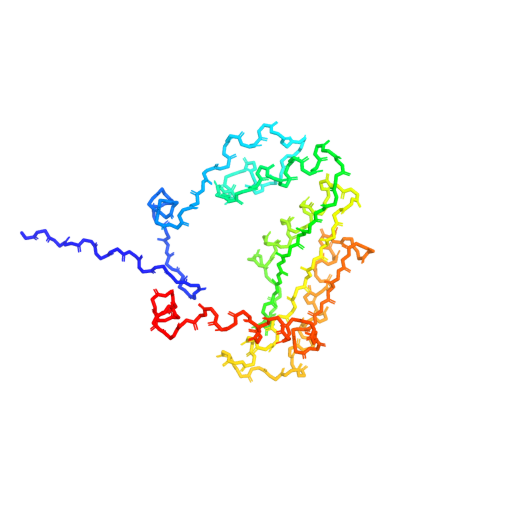1
ATOM 1352 C CA . MET A 1 173 ? 9.290 -20.355 -11.363 1.00 95.25 173 MET A CA 1
ATOM 1353 C C . MET A 1 173 ? 9.096 -18.914 -11.839 1.00 95.25 173 MET A C 1
ATOM 1355 O O . MET A 1 173 ? 7.969 -18.530 -12.131 1.00 95.25 173 MET A O 1
ATOM 1359 N N . LEU A 1 174 ? 10.183 -18.142 -11.970 1.00 92.12 174 LEU A N 1
ATOM 1360 C CA . LEU A 1 174 ? 10.118 -16.785 -12.523 1.00 92.12 174 LEU A CA 1
ATOM 1361 C C . LEU A 1 174 ? 9.522 -16.796 -13.929 1.00 92.12 174 LEU A C 1
ATOM 1363 O O . LEU A 1 174 ? 8.570 -16.067 -14.176 1.00 92.12 174 LEU A O 1
ATOM 1367 N N . ARG A 1 175 ? 10.007 -17.680 -14.807 1.00 91.50 175 ARG A N 1
ATOM 1368 C CA . ARG A 1 175 ? 9.497 -17.799 -16.180 1.00 91.50 175 ARG A CA 1
ATOM 1369 C C . ARG A 1 175 ? 8.048 -18.257 -16.254 1.00 91.50 175 ARG A C 1
ATOM 1371 O O . ARG A 1 175 ? 7.299 -17.804 -17.108 1.00 91.50 175 ARG A O 1
ATOM 1378 N N . ALA A 1 176 ? 7.647 -19.163 -15.368 1.00 90.38 176 ALA A N 1
ATOM 1379 C CA . ALA A 1 176 ? 6.275 -19.651 -15.326 1.00 90.38 176 ALA A CA 1
ATOM 1380 C C . ALA A 1 176 ? 5.281 -18.567 -14.875 1.00 90.38 176 ALA A C 1
ATOM 1382 O O . ALA A 1 176 ? 4.149 -18.565 -15.344 1.00 90.38 176 ALA A O 1
ATOM 1383 N N . ILE A 1 177 ? 5.692 -17.671 -13.970 1.00 86.62 177 ILE A N 1
ATOM 1384 C CA . ILE A 1 177 ? 4.824 -16.623 -13.411 1.00 86.62 177 ILE A CA 1
ATOM 1385 C C . ILE A 1 177 ? 4.854 -15.349 -14.262 1.00 86.62 177 ILE A C 1
ATOM 1387 O O . ILE A 1 177 ? 3.807 -14.760 -14.508 1.00 86.62 177 ILE A O 1
ATOM 1391 N N . TYR A 1 178 ? 6.040 -14.921 -14.698 1.00 83.25 178 TYR A N 1
ATOM 1392 C CA . TYR A 1 178 ? 6.254 -13.618 -15.334 1.00 83.25 178 TYR A CA 1
ATOM 1393 C C . TYR A 1 178 ? 6.550 -13.693 -16.843 1.00 83.25 178 TYR A C 1
ATOM 1395 O O . TYR A 1 178 ? 6.440 -12.675 -17.521 1.00 83.25 178 TYR A O 1
ATOM 1403 N N . GLY A 1 179 ? 6.860 -14.876 -17.392 1.00 80.25 179 GLY A N 1
ATOM 1404 C CA . GLY A 1 179 ? 7.232 -15.079 -18.805 1.00 80.25 179 GLY A CA 1
ATOM 1405 C C . GLY A 1 179 ? 8.733 -15.099 -19.084 1.00 80.25 179 GLY A C 1
ATOM 1406 O O . GLY A 1 179 ? 9.069 -15.176 -20.286 1.00 80.25 179 GLY A O 1
#

Secondary structure (DSSP, 8-state):
------PPPP-TT-------HHHHHHHHTPEESTTTGGG-SS--HHHHTTSS-EESSHHHHHHHHHTT--EEEEEEE--SS---HHHHHHHHHHHHHHHT-TTEEEEEEE-HHHHHHHH---HHHHHHHHHHHHHHHHHTT--GGGEEEEETTT-HHHHHHHHHHGGG--HHHHHHHH-

pLDDT: mean 89.96, std 14.63, range [34.5, 98.75]